Protein AF-A0A9P7C0V0-F1 (afdb_monomer_lite)

Radius of gyration: 19.66 Å; chains: 1; bounding box: 34×16×62 Å

Sequence (71 aa):
MDAQRALVAASQRSFTLADARYRTGLDGYLQALDAQRSLYAAQQDLIALQQQEAGNRVTLFKVLGGGADAR

Foldseek 3Di:
DVVLVVQLVVLVVQLVVQVVCCVVVNDPCVSNVVSVVSNVVSVVVVVVVVVVVVVVVCVVCVVVPVCVVVD

pLDDT: mean 93.49, std 11.09, range [48.62, 98.81]

Secondary structure (DSSP, 8-state):
-HHHHHHHHHHHHHHHHHHHHHHTTSS-HHHHHHHHHHHHHHHHHHHHHHHHHHHHHHHHHHHTTTTTT--

Organism: NCBI:txid936053

Structure (mmCIF, N/CA/C/O backbone):
data_AF-A0A9P7C0V0-F1
#
_entry.id   AF-A0A9P7C0V0-F1
#
loop_
_atom_site.group_PDB
_atom_site.id
_atom_site.type_symbol
_atom_site.label_atom_id
_atom_site.label_alt_id
_atom_site.label_comp_id
_atom_site.label_asym_id
_atom_site.label_entity_i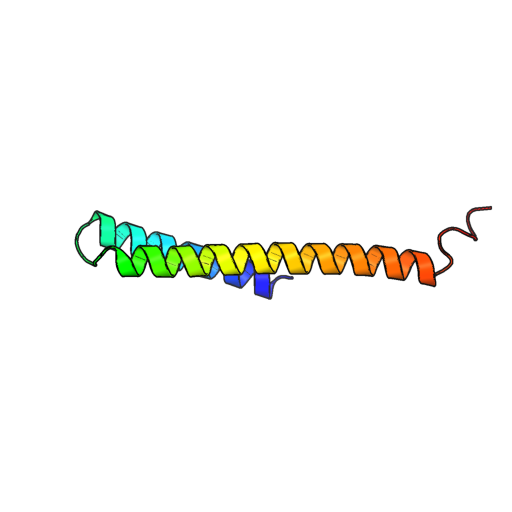d
_atom_site.label_seq_id
_atom_site.pdbx_PDB_ins_code
_atom_site.Cartn_x
_atom_site.Cartn_y
_atom_site.Cartn_z
_atom_site.occupancy
_atom_site.B_iso_or_equiv
_atom_site.auth_seq_id
_atom_site.auth_comp_id
_atom_site.auth_asym_id
_atom_site.auth_atom_id
_atom_site.pdbx_PDB_model_num
ATOM 1 N N . MET A 1 1 ? 1.969 -6.589 -10.721 1.00 88.06 1 MET A N 1
ATOM 2 C CA . MET A 1 1 ? 1.435 -5.390 -10.031 1.00 88.06 1 MET A CA 1
ATOM 3 C C . MET A 1 1 ? 0.226 -5.690 -9.156 1.00 88.06 1 MET A C 1
ATOM 5 O O . MET A 1 1 ? 0.030 -4.987 -8.173 1.00 88.06 1 MET A O 1
ATOM 9 N N . ASP A 1 2 ? -0.581 -6.703 -9.480 1.00 96.56 2 ASP A N 1
ATOM 10 C CA . ASP A 1 2 ? -1.861 -6.938 -8.794 1.00 96.56 2 ASP A CA 1
ATOM 11 C C . ASP A 1 2 ? -1.712 -7.270 -7.311 1.00 96.56 2 ASP A C 1
ATOM 13 O O . ASP A 1 2 ? -2.472 -6.749 -6.504 1.00 96.56 2 ASP A O 1
ATOM 17 N N . ALA A 1 3 ? -0.678 -8.027 -6.932 1.00 97.62 3 ALA A N 1
ATOM 18 C CA . ALA A 1 3 ? -0.365 -8.291 -5.527 1.00 97.62 3 ALA A CA 1
ATOM 19 C C . ALA A 1 3 ? -0.123 -6.995 -4.727 1.00 97.62 3 ALA A C 1
ATOM 21 O O . ALA A 1 3 ? -0.691 -6.818 -3.653 1.00 97.62 3 ALA A O 1
ATOM 22 N N . GLN A 1 4 ? 0.644 -6.049 -5.281 1.00 97.81 4 GLN A N 1
ATOM 23 C CA . GLN A 1 4 ? 0.929 -4.775 -4.616 1.00 97.81 4 GLN A CA 1
ATOM 24 C C . GLN A 1 4 ? -0.320 -3.882 -4.533 1.00 97.81 4 GLN A C 1
ATOM 26 O O . GLN A 1 4 ? -0.569 -3.248 -3.510 1.00 97.81 4 GLN A O 1
ATOM 31 N N . ARG A 1 5 ? -1.164 -3.875 -5.575 1.00 98.44 5 ARG A N 1
ATOM 32 C CA . ARG A 1 5 ? -2.467 -3.183 -5.536 1.00 98.44 5 ARG A CA 1
ATOM 33 C C . ARG A 1 5 ? -3.404 -3.805 -4.497 1.00 98.44 5 ARG A C 1
ATOM 35 O O . ARG A 1 5 ? -4.085 -3.079 -3.776 1.00 98.44 5 ARG A O 1
ATOM 42 N N . ALA A 1 6 ? -3.426 -5.134 -4.400 1.00 98.50 6 ALA A N 1
ATOM 43 C CA . ALA A 1 6 ? -4.210 -5.858 -3.407 1.00 98.50 6 ALA A CA 1
ATOM 44 C C . ALA A 1 6 ? -3.732 -5.559 -1.979 1.00 98.50 6 ALA A C 1
ATOM 46 O O . ALA A 1 6 ? -4.571 -5.378 -1.096 1.00 98.50 6 ALA A O 1
ATOM 47 N N . LEU A 1 7 ? -2.416 -5.431 -1.769 1.00 98.44 7 LEU A N 1
ATOM 48 C CA . LEU A 1 7 ? -1.835 -5.017 -0.493 1.00 98.44 7 LEU A CA 1
ATOM 49 C C . LEU A 1 7 ? -2.280 -3.602 -0.103 1.00 98.44 7 LEU A C 1
ATOM 51 O O . LEU A 1 7 ? -2.795 -3.423 0.996 1.00 98.44 7 LEU A O 1
ATOM 55 N N . VAL A 1 8 ? -2.187 -2.620 -1.008 1.00 98.75 8 VAL A N 1
ATOM 56 C CA . VAL A 1 8 ? -2.694 -1.256 -0.756 1.00 98.75 8 VAL A CA 1
ATOM 57 C C . VAL A 1 8 ? -4.176 -1.282 -0.379 1.00 98.75 8 VAL A C 1
ATOM 59 O O . VAL A 1 8 ? -4.581 -0.664 0.605 1.00 98.75 8 VAL A O 1
ATOM 62 N N . ALA A 1 9 ? -4.993 -2.036 -1.120 1.00 98.69 9 ALA A N 1
ATOM 63 C CA . ALA A 1 9 ? -6.419 -2.155 -0.835 1.00 98.69 9 ALA A CA 1
ATOM 64 C C . ALA A 1 9 ? -6.695 -2.823 0.525 1.00 98.69 9 ALA A C 1
ATOM 66 O O . ALA A 1 9 ? -7.633 -2.435 1.222 1.00 98.69 9 ALA A O 1
ATOM 67 N N . ALA A 1 10 ? -5.898 -3.820 0.916 1.00 98.69 10 ALA A N 1
ATOM 68 C CA . ALA A 1 10 ? -6.000 -4.464 2.220 1.00 98.69 10 ALA A CA 1
ATOM 69 C C . ALA A 1 10 ? -5.613 -3.509 3.356 1.00 98.69 10 ALA A C 1
ATOM 71 O O . ALA A 1 10 ? -6.405 -3.335 4.281 1.00 98.69 10 ALA A O 1
ATOM 72 N N . SER A 1 11 ? -4.471 -2.826 3.248 1.00 98.62 11 SER A N 1
ATOM 73 C CA . SER A 1 11 ? -4.029 -1.834 4.234 1.00 98.62 11 SER A CA 1
ATOM 74 C C . SER A 1 11 ? -5.023 -0.679 4.371 1.00 98.62 11 SER A C 1
ATOM 76 O O . SER A 1 11 ? -5.267 -0.208 5.479 1.00 98.62 11 SER A O 1
ATOM 78 N N . GLN A 1 12 ? -5.673 -0.272 3.273 1.00 98.75 12 GLN A N 1
ATOM 79 C CA . GLN A 1 12 ? -6.719 0.750 3.302 1.00 98.75 12 GLN A CA 1
ATOM 80 C C . GLN A 1 12 ? -7.928 0.296 4.124 1.00 98.75 12 GLN A C 1
ATOM 82 O O . GLN A 1 12 ? -8.423 1.061 4.949 1.00 98.75 12 GLN A O 1
ATOM 87 N N . ARG A 1 13 ? -8.391 -0.947 3.934 1.00 98.69 13 ARG A N 1
ATOM 88 C CA . ARG A 1 13 ? -9.490 -1.512 4.736 1.00 98.69 13 ARG A CA 1
ATOM 89 C C . ARG A 1 13 ? -9.115 -1.604 6.214 1.00 98.69 13 ARG A C 1
ATOM 91 O O . ARG A 1 13 ? -9.934 -1.250 7.060 1.00 98.69 13 ARG A O 1
ATOM 98 N N . SER A 1 14 ? -7.888 -2.028 6.519 1.00 98.25 14 SER A N 1
ATOM 99 C CA . SER A 1 14 ? -7.379 -2.086 7.895 1.00 98.25 14 SER A CA 1
ATOM 100 C C . SER A 1 14 ? -7.361 -0.708 8.554 1.00 98.25 14 SER A C 1
ATOM 102 O O . SER A 1 14 ? -7.851 -0.567 9.672 1.00 98.25 14 SER A O 1
ATOM 104 N N . PHE A 1 15 ? -6.874 0.321 7.852 1.00 98.69 15 PHE A N 1
ATOM 105 C CA . PHE A 1 15 ? -6.886 1.693 8.356 1.00 98.69 15 PHE A CA 1
ATOM 106 C C . PHE A 1 15 ? -8.310 2.211 8.578 1.00 98.69 15 PHE A C 1
ATOM 108 O O . PHE A 1 15 ? -8.596 2.737 9.646 1.00 98.69 15 PHE A O 1
ATOM 115 N N . THR A 1 16 ? -9.226 2.004 7.627 1.00 98.50 16 THR A N 1
ATOM 116 C CA . THR A 1 16 ? -10.630 2.418 7.779 1.00 98.50 16 THR A CA 1
ATOM 117 C C . THR A 1 16 ? -11.290 1.781 9.005 1.00 98.50 16 THR A C 1
ATOM 119 O O . THR A 1 16 ? -12.016 2.457 9.730 1.00 98.50 16 THR A O 1
ATOM 122 N N . LEU A 1 17 ? -11.024 0.498 9.269 1.00 98.25 17 LEU A N 1
ATOM 123 C CA . LEU A 1 17 ? -11.536 -0.180 10.459 1.00 98.25 17 LEU A CA 1
ATOM 124 C C . LEU A 1 17 ? -10.916 0.375 11.750 1.00 98.25 17 LEU A C 1
ATOM 126 O O . LEU A 1 17 ? -11.645 0.641 12.703 1.00 98.25 17 LEU A O 1
ATOM 130 N N . ALA A 1 18 ? -9.594 0.553 11.786 1.00 98.12 18 ALA A N 1
ATOM 131 C CA . ALA A 1 18 ? -8.894 1.069 12.961 1.00 98.12 18 ALA A CA 1
ATOM 132 C C . ALA A 1 18 ? -9.295 2.520 13.287 1.00 98.12 18 ALA A C 1
ATOM 134 O O . ALA A 1 18 ? -9.528 2.843 14.450 1.00 98.12 18 ALA A O 1
ATOM 135 N N . ASP A 1 19 ? -9.455 3.371 12.270 1.00 98.19 19 ASP A N 1
ATOM 136 C CA . ASP A 1 19 ? -9.952 4.742 12.424 1.00 98.19 19 ASP A CA 1
ATOM 137 C C . ASP A 1 19 ? -11.380 4.760 12.979 1.00 98.19 19 ASP A C 1
ATOM 139 O O . ASP A 1 19 ? -11.669 5.491 13.925 1.00 98.19 19 ASP A O 1
ATOM 143 N N . ALA A 1 20 ? -12.266 3.898 12.467 1.00 98.19 20 ALA A N 1
ATOM 144 C CA . ALA A 1 20 ? -13.627 3.793 12.983 1.00 98.19 20 ALA A CA 1
ATOM 145 C C . ALA A 1 20 ? -13.642 3.417 14.474 1.00 98.19 20 ALA A C 1
ATOM 147 O O . ALA A 1 20 ? -14.319 4.081 15.257 1.00 98.19 20 ALA A O 1
ATOM 148 N N . ARG A 1 21 ? -12.854 2.411 14.882 1.00 97.81 21 ARG A N 1
ATOM 149 C CA . ARG A 1 21 ? -12.755 1.984 16.291 1.00 97.81 21 ARG A CA 1
ATOM 150 C C . ARG A 1 21 ? -12.182 3.071 17.196 1.00 97.81 21 ARG A C 1
ATOM 152 O O . ARG A 1 21 ? -12.689 3.264 18.301 1.00 97.81 21 ARG A O 1
ATOM 159 N N . TYR A 1 22 ? -11.174 3.805 16.722 1.00 97.31 22 TYR A N 1
ATOM 160 C CA . TYR A 1 22 ? -10.627 4.959 17.432 1.00 97.31 22 TYR A CA 1
ATOM 161 C C . TYR A 1 22 ? -11.681 6.057 17.620 1.00 97.31 22 TYR A C 1
ATOM 163 O O . TYR A 1 22 ? -11.892 6.538 18.733 1.00 97.31 22 TYR A O 1
ATOM 171 N N . ARG A 1 23 ? -12.402 6.419 16.554 1.00 96.56 23 ARG A N 1
ATOM 172 C CA . ARG A 1 23 ? -13.430 7.471 16.588 1.00 96.56 23 ARG A CA 1
ATOM 173 C C . ARG A 1 23 ? -14.628 7.113 17.461 1.00 96.56 23 ARG A C 1
ATOM 175 O O . ARG A 1 23 ? -15.270 8.013 17.994 1.00 96.56 23 ARG A O 1
ATOM 182 N N . THR A 1 24 ? -14.920 5.825 17.629 1.00 97.44 24 THR A N 1
ATOM 183 C CA . THR A 1 24 ? -15.938 5.343 18.572 1.00 97.44 24 THR A CA 1
ATOM 184 C C . THR A 1 24 ? -15.412 5.176 20.001 1.00 97.44 24 THR A C 1
ATOM 186 O O . THR A 1 24 ? -16.180 4.789 20.875 1.00 97.44 24 THR A O 1
ATOM 189 N N . GLY A 1 25 ? -14.122 5.430 20.253 1.00 94.69 25 GLY A N 1
ATOM 190 C CA . GLY A 1 25 ? -13.487 5.258 21.564 1.00 94.69 25 GLY A CA 1
ATOM 191 C C . GLY A 1 25 ? -13.293 3.799 21.991 1.00 94.69 25 GLY A C 1
ATOM 192 O O . GLY A 1 25 ? -13.069 3.542 23.170 1.00 94.69 25 GLY A O 1
ATOM 193 N N . LEU A 1 26 ? -13.400 2.849 21.056 1.00 94.31 26 LEU A N 1
ATOM 194 C CA . LEU A 1 26 ? -13.278 1.412 21.321 1.00 94.31 26 LEU A CA 1
ATOM 195 C C . LEU A 1 26 ? -11.810 0.984 21.459 1.00 94.31 26 LEU A C 1
ATOM 197 O O . LEU A 1 26 ? -11.493 0.152 22.301 1.00 94.31 26 LEU A O 1
ATOM 201 N N . ASP A 1 27 ? -10.930 1.581 20.654 1.00 91.94 27 ASP A N 1
ATOM 202 C CA . ASP A 1 27 ? -9.487 1.339 20.657 1.00 91.94 27 ASP A CA 1
ATOM 203 C C . ASP A 1 27 ? -8.709 2.663 20.765 1.00 91.94 27 ASP A C 1
ATOM 205 O O . ASP A 1 27 ? -9.198 3.740 20.416 1.00 91.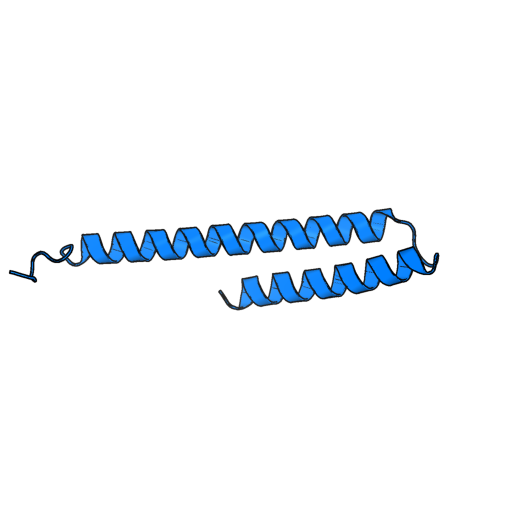94 27 ASP A O 1
ATOM 209 N N . GLY A 1 28 ? -7.461 2.591 21.236 1.00 93.12 28 GLY A N 1
ATOM 210 C CA . GLY A 1 28 ? -6.564 3.748 21.301 1.00 93.12 28 GLY A CA 1
ATOM 211 C C . GLY A 1 28 ? -6.022 4.179 19.930 1.00 93.12 28 GLY A C 1
ATOM 212 O O . GLY A 1 28 ? -5.853 3.365 19.023 1.00 93.12 28 GLY A O 1
ATOM 213 N N . TYR A 1 29 ? -5.651 5.460 19.800 1.00 94.56 29 TYR A N 1
ATOM 214 C CA . TYR A 1 29 ? -5.170 6.062 18.541 1.00 94.56 29 TYR A CA 1
ATOM 215 C C . TYR A 1 29 ? -3.956 5.357 17.910 1.00 94.56 29 TYR A C 1
ATOM 217 O O . TYR A 1 29 ? -3.790 5.377 16.691 1.00 94.56 29 TYR A O 1
ATOM 225 N N . LEU A 1 30 ? -3.105 4.712 18.716 1.00 97.38 30 LEU A N 1
ATOM 226 C CA . LEU A 1 30 ? -1.892 4.047 18.224 1.00 97.38 30 LEU A CA 1
ATOM 227 C C . LEU A 1 30 ? -2.183 2.975 17.167 1.00 97.38 30 LEU A C 1
ATOM 229 O O . LEU A 1 30 ? -1.407 2.844 16.225 1.00 97.38 30 LEU A O 1
ATOM 233 N N . GLN A 1 31 ? -3.303 2.255 17.276 1.00 95.31 31 GLN A N 1
ATOM 234 C CA . GLN A 1 31 ? -3.676 1.248 16.280 1.00 95.31 31 GLN A CA 1
ATOM 235 C C . GLN A 1 31 ? -4.051 1.883 14.932 1.00 95.31 31 GLN A C 1
ATOM 237 O O . GLN A 1 31 ? -3.658 1.381 13.880 1.00 95.31 31 GLN A O 1
ATOM 242 N N . ALA A 1 32 ? -4.767 3.012 14.949 1.00 97.25 32 ALA A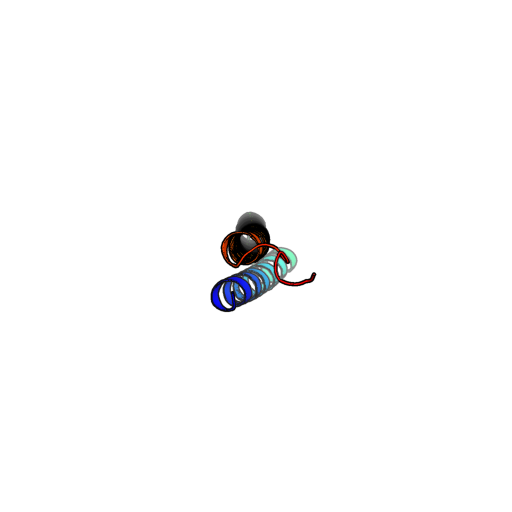 N 1
ATOM 243 C CA . ALA A 1 32 ? -5.097 3.757 13.735 1.00 97.25 32 ALA A CA 1
ATOM 244 C C . ALA A 1 32 ? -3.837 4.344 13.078 1.00 97.25 32 ALA A C 1
ATOM 246 O O . ALA A 1 32 ? -3.679 4.258 11.860 1.00 97.25 32 ALA A O 1
ATOM 247 N N . LEU A 1 33 ? -2.910 4.873 13.883 1.00 98.12 33 LEU A N 1
ATOM 248 C CA . LEU A 1 33 ? -1.630 5.398 13.407 1.00 98.12 33 LEU A CA 1
ATOM 249 C C . LEU A 1 33 ? -0.757 4.311 12.764 1.00 98.12 33 LEU A C 1
ATOM 251 O O . LEU A 1 33 ? -0.161 4.544 11.713 1.00 98.12 33 LEU A O 1
ATOM 255 N N . ASP A 1 34 ? -0.674 3.129 13.372 1.00 98.25 34 ASP A N 1
ATOM 256 C CA . ASP A 1 34 ? 0.099 2.013 12.822 1.00 98.25 34 ASP A CA 1
ATOM 257 C C . ASP A 1 34 ? -0.490 1.507 11.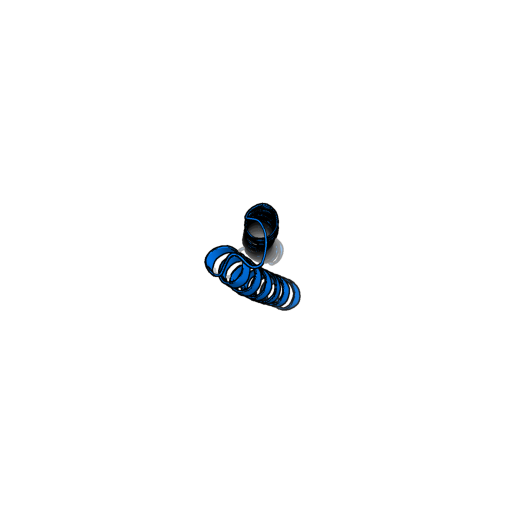492 1.00 98.25 34 ASP A C 1
ATOM 259 O O . ASP A 1 34 ? 0.226 1.348 10.497 1.00 98.25 34 ASP A O 1
ATOM 263 N N . ALA A 1 35 ? -1.820 1.376 11.422 1.00 98.12 35 ALA A N 1
ATOM 264 C CA . ALA A 1 35 ? -2.513 1.021 10.187 1.00 98.12 35 ALA A CA 1
ATOM 265 C C . ALA A 1 35 ? -2.321 2.084 9.088 1.00 98.12 35 ALA A C 1
ATOM 267 O O . ALA A 1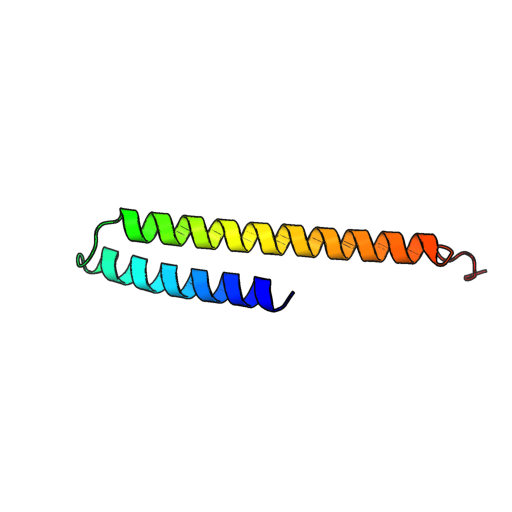 35 ? -2.111 1.739 7.922 1.00 98.12 35 ALA A O 1
ATOM 268 N N . GLN A 1 36 ? -2.326 3.371 9.450 1.00 98.38 36 GLN A N 1
ATOM 269 C CA . GLN A 1 36 ? -2.032 4.470 8.528 1.00 98.38 36 GLN A CA 1
ATOM 270 C C . GLN A 1 36 ? -0.599 4.392 7.985 1.00 98.38 36 GLN A C 1
ATOM 272 O O . GLN A 1 36 ? -0.393 4.540 6.779 1.00 98.38 36 GLN A O 1
ATOM 277 N N . ARG A 1 37 ? 0.392 4.129 8.848 1.00 98.62 37 ARG A N 1
ATOM 278 C CA . ARG A 1 37 ? 1.799 3.965 8.440 1.00 98.62 37 ARG A CA 1
ATOM 279 C C . ARG A 1 37 ? 1.970 2.796 7.477 1.00 98.62 37 ARG A C 1
ATOM 281 O O . ARG A 1 37 ? 2.642 2.942 6.459 1.00 98.62 37 ARG A O 1
ATOM 288 N N . SER A 1 38 ? 1.313 1.673 7.758 1.00 98.50 38 SER A N 1
ATOM 289 C CA . SER A 1 38 ? 1.335 0.488 6.896 1.00 98.50 38 SER A CA 1
ATOM 290 C C . SER A 1 38 ? 0.676 0.739 5.533 1.00 98.50 38 SER A C 1
ATOM 292 O O . SER A 1 38 ? 1.189 0.298 4.505 1.00 98.50 38 SER A O 1
ATOM 294 N N . LEU A 1 39 ? -0.439 1.480 5.493 1.00 98.75 39 LEU A N 1
ATOM 295 C CA . LEU A 1 39 ? -1.061 1.926 4.241 1.00 98.75 39 LEU A CA 1
ATOM 296 C C . LEU A 1 39 ? -0.116 2.813 3.427 1.00 98.75 39 LEU A C 1
ATOM 298 O O . LEU A 1 39 ? 0.052 2.589 2.229 1.00 98.75 39 LEU A O 1
ATOM 302 N N . TYR A 1 40 ? 0.511 3.791 4.075 1.00 98.62 40 TYR A N 1
ATOM 303 C CA . TYR A 1 40 ? 1.427 4.708 3.412 1.00 98.62 40 TYR A CA 1
ATOM 304 C C . TYR A 1 40 ? 2.642 3.980 2.820 1.00 98.62 40 TYR A C 1
ATOM 306 O O . TYR A 1 40 ? 2.962 4.182 1.651 1.00 98.62 40 TYR A O 1
ATOM 314 N N . ALA A 1 41 ? 3.257 3.065 3.576 1.00 98.69 41 ALA A N 1
ATOM 315 C CA . ALA A 1 41 ? 4.356 2.236 3.082 1.00 98.69 41 ALA A CA 1
ATOM 316 C C . ALA A 1 41 ? 3.937 1.408 1.852 1.00 98.69 41 ALA A C 1
ATOM 318 O O . ALA A 1 41 ? 4.589 1.468 0.812 1.00 98.69 41 ALA A O 1
ATOM 319 N N . ALA A 1 42 ? 2.781 0.733 1.909 1.00 98.62 42 ALA A N 1
ATOM 320 C CA . ALA A 1 42 ? 2.280 -0.057 0.782 1.00 98.62 42 ALA A CA 1
ATOM 321 C C . ALA A 1 42 ? 2.044 0.785 -0.489 1.00 98.62 42 ALA A C 1
ATOM 323 O O . ALA A 1 42 ? 2.265 0.303 -1.606 1.00 98.62 42 ALA A O 1
ATOM 324 N N . GLN A 1 43 ? 1.589 2.034 -0.331 1.00 98.75 43 GLN A N 1
ATOM 325 C CA . GLN A 1 43 ? 1.410 2.979 -1.437 1.00 98.75 43 GLN A CA 1
ATOM 326 C C . GLN A 1 43 ? 2.752 3.420 -2.032 1.00 98.75 43 GLN A C 1
ATOM 328 O O . GLN A 1 43 ? 2.890 3.440 -3.256 1.00 98.75 43 GLN A O 1
ATOM 333 N N . GLN A 1 44 ? 3.743 3.735 -1.192 1.00 98.81 44 GLN A N 1
ATOM 334 C CA . GLN A 1 44 ? 5.093 4.082 -1.645 1.00 98.81 44 GLN A CA 1
ATOM 335 C C . GLN A 1 44 ? 5.738 2.935 -2.428 1.00 98.81 44 GLN A C 1
ATOM 337 O O . GLN A 1 44 ? 6.272 3.160 -3.515 1.00 98.81 44 GLN A O 1
ATOM 342 N N . ASP A 1 45 ? 5.604 1.705 -1.938 1.00 98.50 45 ASP A N 1
ATOM 343 C CA . ASP A 1 45 ? 6.103 0.508 -2.614 1.00 98.50 45 ASP A CA 1
ATOM 344 C C . ASP A 1 45 ? 5.443 0.304 -3.987 1.00 98.50 45 ASP A C 1
ATOM 346 O O . ASP A 1 45 ? 6.113 -0.037 -4.963 1.00 98.50 45 ASP A O 1
ATOM 350 N N . LEU A 1 46 ? 4.131 0.561 -4.107 1.00 98.56 46 LEU A N 1
ATOM 351 C CA . LEU A 1 46 ? 3.436 0.504 -5.398 1.00 98.56 46 LEU A CA 1
ATOM 352 C C . LEU A 1 46 ? 3.995 1.527 -6.392 1.00 98.56 46 LEU A C 1
ATOM 354 O O . LEU A 1 46 ? 4.193 1.190 -7.560 1.00 98.56 46 LEU A O 1
ATOM 358 N N . ILE A 1 47 ? 4.263 2.751 -5.937 1.00 98.56 47 ILE A N 1
ATOM 359 C CA . ILE A 1 47 ? 4.838 3.816 -6.768 1.00 98.56 47 ILE A CA 1
ATOM 360 C C . ILE A 1 47 ? 6.255 3.442 -7.211 1.00 98.56 47 ILE A C 1
ATOM 362 O O . ILE A 1 47 ? 6.581 3.561 -8.392 1.00 98.56 47 ILE A O 1
ATOM 366 N N . ALA A 1 48 ? 7.089 2.948 -6.293 1.00 98.44 48 ALA A N 1
ATOM 367 C CA . ALA A 1 48 ? 8.442 2.498 -6.609 1.00 98.44 48 ALA A CA 1
ATOM 368 C C . ALA A 1 48 ? 8.427 1.374 -7.656 1.00 98.44 48 ALA A C 1
ATOM 370 O O . ALA A 1 48 ? 9.170 1.412 -8.638 1.00 98.44 48 ALA A O 1
ATOM 371 N N . LEU A 1 49 ? 7.515 0.413 -7.504 1.00 98.00 49 LEU A N 1
ATOM 372 C CA . LEU A 1 49 ? 7.371 -0.703 -8.429 1.00 98.00 49 LEU A CA 1
ATOM 373 C C . LEU A 1 49 ? 6.884 -0.251 -9.822 1.00 98.00 49 LEU A C 1
ATOM 375 O O . LEU A 1 49 ? 7.371 -0.749 -10.838 1.00 98.00 49 LEU A O 1
ATOM 379 N N . GLN A 1 50 ? 5.975 0.727 -9.892 1.00 98.12 50 GLN A N 1
ATOM 380 C CA . GLN A 1 50 ? 5.566 1.361 -11.154 1.00 98.12 50 GLN A CA 1
ATOM 381 C C . GLN A 1 50 ? 6.721 2.113 -11.824 1.00 98.12 50 GLN A C 1
ATOM 383 O O . GLN A 1 50 ? 6.899 2.017 -13.039 1.00 98.12 50 GLN A O 1
ATOM 388 N N . GLN A 1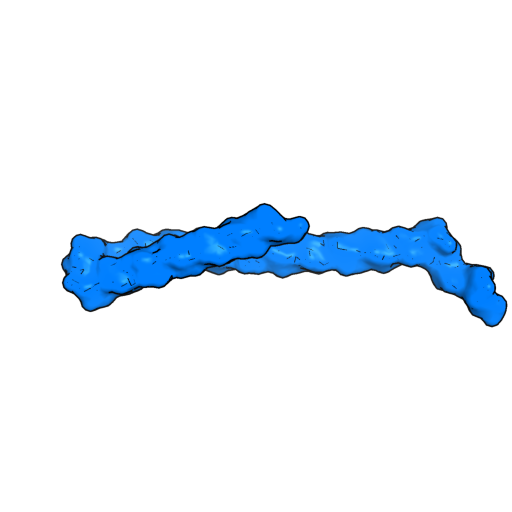 51 ? 7.533 2.831 -11.043 1.00 98.56 51 GLN A N 1
ATOM 389 C CA . GLN A 1 51 ? 8.717 3.516 -11.557 1.00 98.56 51 GLN A CA 1
ATOM 390 C C . GLN A 1 51 ? 9.715 2.513 -12.155 1.00 98.56 51 GLN A C 1
ATOM 392 O O . GLN A 1 51 ? 10.209 2.719 -13.264 1.00 98.56 51 GLN A O 1
ATOM 397 N N . GLN A 1 52 ? 9.957 1.395 -11.466 1.00 98.12 52 GLN A N 1
ATOM 398 C CA . GLN A 1 52 ? 10.823 0.328 -11.963 1.00 98.12 52 GLN A CA 1
ATOM 399 C C . GLN A 1 52 ? 10.281 -0.287 -13.260 1.00 98.12 52 GLN A C 1
ATOM 401 O O . GLN A 1 52 ? 11.045 -0.525 -14.194 1.00 98.12 52 GLN A O 1
ATOM 406 N N . GLU A 1 53 ? 8.968 -0.510 -13.364 1.00 97.50 53 GLU A N 1
ATOM 407 C CA . GLU A 1 53 ? 8.349 -0.986 -14.605 1.00 97.50 53 GLU A CA 1
ATOM 408 C C . GLU A 1 53 ? 8.585 -0.014 -15.769 1.00 97.50 53 GLU A C 1
ATOM 410 O O . GLU A 1 53 ? 8.977 -0.438 -16.859 1.00 97.50 53 GLU A O 1
ATOM 415 N N . ALA A 1 54 ? 8.393 1.288 -15.543 1.00 97.62 54 ALA A N 1
ATOM 416 C CA . ALA A 1 54 ? 8.639 2.310 -16.554 1.00 97.62 54 ALA A CA 1
ATOM 417 C C . ALA A 1 54 ? 10.114 2.330 -16.992 1.00 97.62 54 ALA A C 1
ATOM 419 O O . ALA A 1 54 ? 10.403 2.335 -18.191 1.00 97.62 54 ALA A O 1
ATOM 420 N N . GLY A 1 55 ? 11.047 2.255 -16.038 1.00 97.75 55 GLY A N 1
ATOM 421 C CA . GLY A 1 55 ? 12.479 2.138 -16.320 1.00 97.75 55 GLY A CA 1
ATOM 422 C C . GLY A 1 55 ? 12.812 0.891 -17.143 1.00 97.75 55 GLY A C 1
ATOM 423 O O . GLY A 1 55 ? 13.524 0.979 -18.144 1.00 97.75 55 GLY A O 1
ATOM 424 N N . ASN A 1 56 ? 12.229 -0.257 -16.795 1.00 95.69 56 ASN A N 1
ATOM 425 C CA . ASN A 1 56 ? 12.408 -1.506 -17.534 1.00 95.69 56 ASN A CA 1
ATOM 426 C C . ASN A 1 56 ? 11.882 -1.410 -18.970 1.00 95.69 56 ASN A C 1
ATOM 428 O O . ASN A 1 56 ? 12.537 -1.898 -19.889 1.00 95.69 56 ASN A O 1
ATOM 432 N N . ARG A 1 57 ? 10.741 -0.745 -19.192 1.00 95.50 57 ARG A N 1
ATOM 433 C CA . ARG A 1 57 ? 10.196 -0.503 -20.539 1.00 95.50 57 ARG A CA 1
ATOM 434 C C . ARG A 1 57 ? 11.126 0.366 -21.384 1.00 95.50 57 ARG A C 1
ATOM 436 O O . ARG A 1 57 ? 11.363 0.042 -22.545 1.00 95.50 57 ARG A O 1
ATOM 443 N N . VAL A 1 58 ? 11.692 1.427 -20.805 1.00 95.50 58 VAL A N 1
ATOM 444 C CA . VAL A 1 58 ? 12.688 2.276 -21.483 1.00 95.50 58 VAL A CA 1
ATOM 445 C C . VAL A 1 58 ? 13.948 1.477 -21.824 1.00 95.50 58 VAL A C 1
ATOM 447 O O . VAL A 1 58 ? 14.463 1.585 -22.935 1.00 95.50 58 VAL A O 1
ATOM 450 N N . THR A 1 59 ? 14.442 0.658 -20.896 1.00 94.75 59 THR A N 1
ATOM 451 C CA . THR A 1 59 ? 15.608 -0.206 -21.129 1.00 94.75 59 THR A CA 1
ATOM 452 C C . THR A 1 59 ? 15.342 -1.217 -22.237 1.00 94.75 59 THR A C 1
ATOM 454 O O . THR A 1 59 ? 16.162 -1.350 -23.141 1.00 94.75 59 THR A O 1
ATOM 457 N N . LEU A 1 60 ? 14.181 -1.877 -22.220 1.00 92.62 60 LEU A N 1
ATOM 458 C CA . LEU A 1 60 ? 13.776 -2.809 -23.270 1.00 92.62 60 LEU A CA 1
ATOM 459 C C . LEU A 1 60 ? 13.733 -2.118 -24.637 1.00 92.62 60 LEU A C 1
ATOM 461 O O . LEU A 1 60 ? 14.292 -2.640 -25.595 1.00 92.62 60 LEU A O 1
ATOM 465 N N . PHE A 1 61 ? 13.138 -0.923 -24.716 1.00 91.31 61 PHE A N 1
ATOM 466 C CA . PHE A 1 61 ? 13.118 -0.131 -25.947 1.00 91.31 61 PHE A CA 1
ATOM 467 C C . PHE A 1 61 ? 14.533 0.154 -26.470 1.00 91.31 61 PHE A C 1
ATOM 469 O O . PHE A 1 61 ? 14.802 -0.050 -27.650 1.00 91.31 61 PHE A O 1
ATOM 476 N N . LYS A 1 62 ? 15.457 0.569 -25.595 1.00 89.44 62 LYS A N 1
ATOM 477 C CA . LYS A 1 62 ? 16.858 0.829 -25.967 1.00 89.44 62 LYS A CA 1
ATOM 478 C C . LYS A 1 62 ? 17.571 -0.429 -26.468 1.00 89.44 62 LYS A C 1
ATOM 480 O O . LYS A 1 62 ? 18.259 -0.367 -27.480 1.00 89.44 62 LYS A O 1
ATOM 485 N N . VAL A 1 63 ? 17.407 -1.558 -25.776 1.00 91.88 63 VAL A N 1
ATOM 486 C CA . VAL A 1 63 ? 18.075 -2.828 -26.118 1.00 91.88 63 VAL A CA 1
ATOM 487 C C . VAL A 1 63 ? 17.544 -3.423 -27.423 1.00 91.88 63 VAL A C 1
ATOM 489 O O . VAL A 1 63 ? 18.318 -3.993 -28.182 1.00 91.88 63 VAL A O 1
ATOM 492 N N . LEU A 1 64 ? 16.256 -3.249 -27.727 1.00 88.81 64 LEU A N 1
ATOM 493 C CA . LEU A 1 64 ? 15.645 -3.706 -28.982 1.00 88.81 64 LEU A CA 1
ATOM 494 C C . LEU A 1 64 ? 15.963 -2.808 -30.192 1.00 88.81 64 LEU A C 1
ATOM 496 O O . LEU A 1 64 ? 15.306 -2.913 -31.221 1.00 88.81 64 LEU A O 1
ATOM 500 N N . GLY A 1 65 ? 16.955 -1.922 -30.084 1.00 83.06 65 GLY A N 1
ATOM 501 C CA . GLY A 1 65 ? 17.398 -1.072 -31.188 1.00 83.06 65 GLY A CA 1
ATOM 502 C C . GLY A 1 65 ? 16.885 0.361 -31.126 1.00 83.06 65 GLY A C 1
ATOM 503 O O . GLY A 1 65 ? 17.187 1.133 -32.023 1.00 83.06 65 GLY A O 1
ATOM 504 N N . GLY A 1 66 ? 16.151 0.765 -30.084 1.00 70.81 66 GLY A N 1
ATOM 505 C CA . GLY A 1 66 ? 15.929 2.181 -29.767 1.00 70.81 66 GLY A CA 1
ATOM 506 C C . GLY A 1 66 ? 15.307 3.020 -30.888 1.00 70.81 66 GLY A C 1
ATOM 507 O O . GLY A 1 66 ? 15.599 4.209 -30.975 1.00 70.81 66 GLY A O 1
ATOM 508 N N . GLY A 1 67 ? 14.487 2.416 -31.756 1.00 64.44 67 GLY A N 1
ATOM 509 C CA . GLY A 1 67 ? 13.919 3.084 -32.930 1.00 64.44 67 GLY A CA 1
ATOM 510 C C . GLY A 1 67 ? 14.847 3.171 -34.150 1.00 64.44 67 GLY A C 1
ATOM 511 O O . GLY A 1 67 ? 14.466 3.808 -35.119 1.00 64.44 67 GLY A O 1
ATOM 512 N N . ALA A 1 68 ? 16.014 2.520 -34.162 1.00 59.50 68 ALA A N 1
ATOM 513 C CA . ALA A 1 68 ? 16.967 2.539 -35.281 1.00 59.50 68 ALA A CA 1
ATOM 514 C C . ALA A 1 68 ? 16.504 1.781 -36.548 1.00 59.50 68 ALA A C 1
ATOM 516 O O . ALA A 1 68 ? 17.178 1.855 -37.570 1.00 59.50 68 ALA A O 1
ATOM 517 N N . ASP A 1 69 ? 15.338 1.124 -36.512 1.00 55.03 69 ASP A N 1
ATOM 518 C CA . ASP A 1 69 ? 14.619 0.646 -37.708 1.00 55.03 69 ASP A CA 1
ATOM 519 C C . ASP A 1 69 ? 13.534 1.631 -38.196 1.00 55.03 69 ASP A C 1
ATOM 521 O O . ASP A 1 69 ? 12.968 1.466 -39.281 1.00 55.03 69 ASP A O 1
ATOM 525 N N . ALA A 1 70 ? 13.242 2.692 -37.435 1.00 55.50 70 ALA A N 1
ATOM 526 C CA . ALA A 1 70 ? 12.440 3.821 -37.895 1.00 55.50 70 ALA A CA 1
ATOM 527 C C . ALA A 1 70 ? 13.350 4.793 -38.667 1.00 55.50 70 ALA A C 1
ATOM 529 O O . ALA A 1 70 ? 13.658 5.867 -38.171 1.00 55.50 70 ALA A O 1
ATOM 530 N N . ARG A 1 71 ? 13.808 4.317 -39.833 1.00 48.62 71 ARG A N 1
ATOM 531 C CA . ARG A 1 71 ? 14.486 5.009 -40.951 1.00 48.62 71 ARG A CA 1
ATOM 532 C C . ARG A 1 71 ? 15.044 6.413 -40.707 1.00 48.62 71 ARG A C 1
ATOM 534 O O . ARG A 1 71 ? 14.229 7.351 -40.563 1.00 48.62 71 ARG A O 1
#

InterPro domains:
  IPR003423 Outer membrane efflux protein [PF02321] (2-66)
  IPR010131 Multidrug resistance outer membrane protein MdtP/Nodulation protein T-like [PTHR30203] (2-69)